Protein AF-A0A3A1UPH1-F1 (afdb_monomer)

Radius of gyration: 14.42 Å; Cα contacts (8 Å, |Δi|>4): 72; chains: 1; bounding box: 32×17×39 Å

pLDDT: mean 91.16, std 7.8, range [61.72, 97.25]

Nearest PDB structures (fold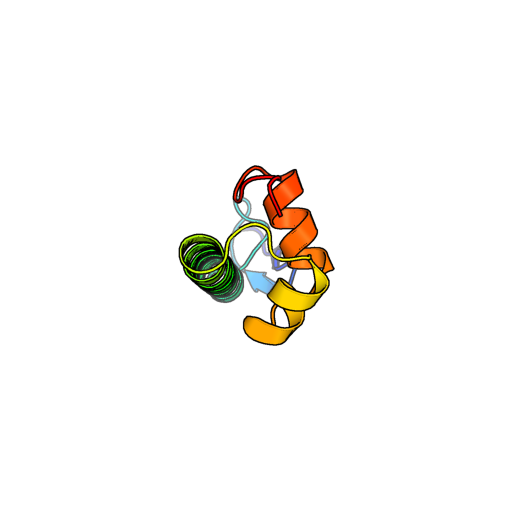seek):
  4kmf-assembly1_A-2  TM=8.400E-01  e=6.457E-01  Carassius auratus
  2l02-assembly1_B  TM=7.340E-01  e=6.457E-01  Bacteroides thetaiotaomicron
  2vt2-assembly1_B  TM=6.931E-01  e=1.037E+00  Bacillus subtilis
  2vt3-assembly1_B  TM=6.947E-01  e=1.556E+00  Bacillus subtilis
  5fmf-assembly1_V  TM=5.713E-01  e=1.187E+00  Saccharomyces cerevisiae

Foldseek 3Di:
DDWDAQPPPRHIDPDDPDNHDPVRVVVLVVLLVLLVVVCVVDFQDDLVRSCVVSVDDSVSVVVCCVVVVDDPRD

Structure (mmCIF, N/CA/C/O backbone):
data_AF-A0A3A1UPH1-F1
#
_entry.id   AF-A0A3A1UPH1-F1
#
loop_
_atom_site.group_PDB
_atom_site.id
_atom_site.type_symbol
_atom_site.label_atom_id
_atom_site.label_alt_id
_atom_site.label_comp_id
_atom_site.label_asym_id
_atom_site.label_entity_id
_atom_site.label_seq_id
_atom_site.pdbx_PDB_ins_code
_atom_site.Cartn_x
_atom_site.Cartn_y
_atom_site.Cartn_z
_atom_site.occupancy
_atom_site.B_iso_or_equiv
_atom_site.auth_seq_id
_atom_site.auth_comp_id
_atom_site.auth_asym_id
_atom_site.auth_atom_id
_atom_site.pdbx_PDB_model_num
ATOM 1 N N . MET A 1 1 ? -16.419 -1.063 26.975 1.00 65.06 1 MET A N 1
ATOM 2 C CA . MET A 1 1 ? -15.968 -1.296 25.581 1.00 65.06 1 MET A CA 1
ATOM 3 C C . MET A 1 1 ? -16.170 -0.013 24.797 1.00 65.06 1 MET A C 1
ATOM 5 O O . MET A 1 1 ? -17.177 0.641 25.017 1.00 65.06 1 MET A O 1
ATOM 9 N N . SER A 1 2 ? -15.229 0.389 23.944 1.00 80.38 2 SER A N 1
ATOM 10 C CA . SER A 1 2 ? -15.436 1.529 23.043 1.00 80.38 2 SER A CA 1
ATOM 11 C C . SER A 1 2 ? -15.490 1.048 21.610 1.00 80.38 2 SER A C 1
ATOM 13 O O . SER A 1 2 ? -14.647 0.245 21.206 1.00 80.38 2 SER A O 1
ATOM 15 N N . LEU A 1 3 ? -16.446 1.584 20.870 1.00 87.81 3 LEU A N 1
ATOM 16 C CA . LEU A 1 3 ? -16.554 1.389 19.439 1.00 87.81 3 LEU A CA 1
ATOM 17 C C . LEU A 1 3 ? -15.683 2.432 18.744 1.00 87.81 3 LEU A C 1
ATOM 19 O O . LEU A 1 3 ? -15.667 3.600 19.134 1.00 87.81 3 LEU A O 1
ATOM 23 N N . THR A 1 4 ? -14.940 1.993 17.745 1.00 90.94 4 THR A N 1
ATOM 24 C CA . THR A 1 4 ? -14.200 2.850 16.820 1.00 90.94 4 THR A CA 1
ATOM 25 C C . THR A 1 4 ? -14.551 2.411 15.403 1.00 90.94 4 THR A C 1
ATOM 27 O O . THR A 1 4 ? -15.076 1.317 15.204 1.00 90.94 4 THR A O 1
ATOM 30 N N . ASN A 1 5 ? -14.307 3.263 14.414 1.00 92.94 5 ASN A N 1
ATOM 31 C CA . ASN A 1 5 ? -14.509 2.907 13.013 1.00 92.94 5 ASN A CA 1
ATOM 32 C C . ASN A 1 5 ? -13.148 2.741 12.347 1.00 92.94 5 ASN A C 1
ATOM 34 O O . ASN A 1 5 ? -12.218 3.501 12.624 1.00 92.94 5 ASN A O 1
ATOM 38 N N . CYS A 1 6 ? -13.041 1.774 11.440 1.00 93.94 6 CYS A N 1
ATOM 39 C CA . CYS A 1 6 ? -11.859 1.617 10.613 1.00 93.94 6 CYS A CA 1
ATOM 40 C C . CYS A 1 6 ? -11.616 2.893 9.798 1.00 93.94 6 CYS A C 1
ATOM 42 O O . CYS A 1 6 ? -12.484 3.326 9.044 1.00 93.94 6 CYS A O 1
ATOM 44 N N . THR A 1 7 ? -10.412 3.455 9.875 1.00 92.31 7 THR A N 1
ATOM 45 C CA . THR A 1 7 ? -10.068 4.691 9.155 1.00 92.31 7 THR A CA 1
ATOM 46 C C . THR A 1 7 ? -9.937 4.500 7.639 1.00 92.31 7 THR A C 1
ATOM 48 O O . THR A 1 7 ? -9.928 5.486 6.911 1.00 92.31 7 THR A O 1
ATOM 51 N N . LYS A 1 8 ? -9.860 3.249 7.151 1.00 92.06 8 LYS A N 1
ATOM 52 C CA . LYS A 1 8 ? -9.795 2.903 5.718 1.00 92.06 8 LYS A CA 1
ATOM 53 C C . LYS A 1 8 ? -11.176 2.657 5.100 1.00 92.06 8 LYS A C 1
ATOM 55 O O . LYS A 1 8 ? -11.454 3.204 4.041 1.00 92.06 8 LYS A O 1
ATOM 60 N N . CYS A 1 9 ? -12.025 1.833 5.724 1.00 94.88 9 CYS A N 1
ATOM 61 C CA . CYS A 1 9 ? -13.320 1.429 5.147 1.00 94.88 9 CYS A CA 1
ATOM 62 C C . CYS A 1 9 ? -14.557 1.881 5.938 1.00 94.88 9 CYS A C 1
ATOM 64 O O . CYS A 1 9 ? -15.672 1.685 5.467 1.00 94.88 9 CYS A O 1
ATOM 66 N N . GLY A 1 10 ? -14.390 2.444 7.138 1.00 94.62 10 GLY A N 1
ATOM 67 C CA . GLY A 1 10 ? -15.495 2.878 7.998 1.00 94.62 10 GLY A CA 1
ATOM 68 C C . GLY A 1 10 ? -16.170 1.772 8.818 1.00 94.62 10 GLY A C 1
ATOM 69 O O . GLY A 1 10 ? -17.067 2.080 9.597 1.00 94.62 10 GLY A O 1
ATOM 70 N N . GLU A 1 11 ? -15.749 0.508 8.691 1.00 93.69 11 GLU A N 1
ATOM 71 C CA . GLU A 1 11 ? -16.337 -0.619 9.433 1.00 93.69 11 GLU A CA 1
ATOM 72 C C . GLU A 1 11 ? -16.202 -0.422 10.952 1.00 93.69 11 GLU A C 1
ATOM 74 O O . GLU A 1 11 ? -15.110 -0.144 11.457 1.00 93.69 11 GLU A O 1
ATOM 79 N N . MET A 1 12 ? -17.316 -0.566 11.675 1.00 92.44 12 MET A N 1
ATOM 80 C CA . MET A 1 12 ? -17.355 -0.423 13.130 1.00 92.44 12 MET A CA 1
ATOM 81 C C . MET A 1 12 ? -16.681 -1.622 13.803 1.00 92.44 12 MET A C 1
ATOM 83 O O . MET A 1 12 ? -16.950 -2.776 13.478 1.00 92.44 12 MET A O 1
ATOM 87 N N . MET A 1 13 ? -15.816 -1.346 14.773 1.00 90.69 13 MET A N 1
ATOM 88 C CA . MET A 1 13 ? -14.998 -2.334 15.464 1.00 90.69 13 MET A CA 1
ATOM 89 C C . MET A 1 13 ? -14.962 -2.096 16.975 1.00 90.69 13 MET A C 1
ATOM 91 O O . MET A 1 13 ? -14.959 -0.966 17.466 1.00 90.69 13 MET A O 1
ATOM 95 N N . VAL A 1 14 ? -14.883 -3.190 17.733 1.00 86.56 14 VAL A N 1
ATOM 96 C CA . VAL A 1 14 ? -14.757 -3.169 19.196 1.00 86.56 14 VAL A CA 1
ATOM 97 C C . VAL A 1 14 ? -13.272 -3.170 19.571 1.00 86.56 14 VAL A C 1
ATOM 99 O O . VAL A 1 14 ? -12.749 -4.156 20.083 1.00 86.56 14 VAL A O 1
ATOM 102 N N . ASN A 1 15 ? -12.535 -2.100 19.255 1.00 71.50 15 ASN A N 1
ATOM 103 C CA . ASN A 1 15 ? -11.098 -2.057 19.549 1.00 71.50 15 ASN A CA 1
ATOM 104 C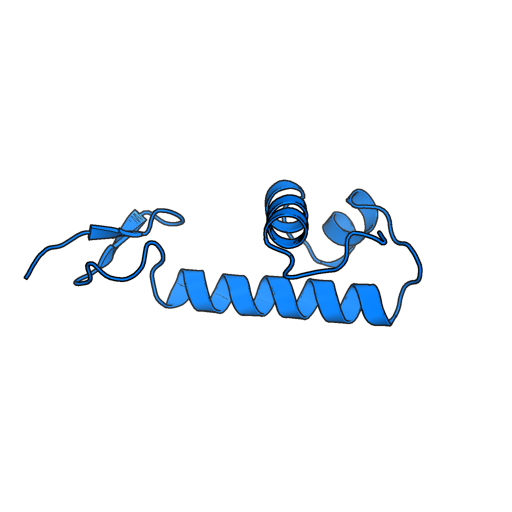 C . ASN A 1 15 ? -10.547 -0.624 19.689 1.00 71.50 15 ASN A C 1
ATOM 106 O O . ASN A 1 15 ? -10.932 0.269 18.943 1.00 71.50 15 ASN A O 1
ATOM 110 N N . ARG A 1 16 ? -9.613 -0.400 20.629 1.00 67.06 16 ARG A N 1
ATOM 111 C CA . ARG A 1 16 ? -8.839 0.860 20.749 1.00 67.06 16 ARG A CA 1
ATOM 112 C C . ARG A 1 16 ? -7.399 0.759 20.240 1.00 67.06 16 ARG A C 1
ATOM 114 O O . ARG A 1 16 ? -6.711 1.770 20.217 1.00 67.06 16 ARG A O 1
ATOM 121 N N . ARG A 1 17 ? -6.909 -0.439 19.906 1.00 79.56 17 ARG A N 1
ATOM 122 C CA . ARG A 1 17 ? -5.478 -0.669 19.633 1.00 79.56 17 ARG A CA 1
ATOM 123 C C . ARG A 1 17 ? -5.087 -0.588 18.154 1.00 79.56 17 ARG A C 1
ATOM 125 O O . ARG A 1 17 ? -3.900 -0.490 17.877 1.00 79.56 17 ARG A O 1
ATOM 132 N N . SER A 1 18 ? -6.042 -0.634 17.222 1.00 82.12 18 SER A N 1
ATOM 133 C CA . SER A 1 18 ? -5.787 -0.569 15.774 1.00 82.12 18 SER A CA 1
ATOM 134 C C . SER A 1 18 ? -6.662 0.489 15.108 1.00 82.12 18 SER A C 1
ATOM 136 O O . SER A 1 18 ? -7.801 0.695 15.518 1.00 82.12 18 SER A O 1
ATOM 138 N N . PHE A 1 19 ? -6.133 1.124 14.060 1.00 88.69 19 PHE A N 1
ATOM 139 C CA . PHE A 1 19 ? -6.869 2.049 13.191 1.00 88.69 19 PHE A CA 1
ATOM 140 C C . PHE A 1 19 ? -7.598 1.332 12.040 1.00 88.69 19 PHE A C 1
ATOM 142 O O . PHE A 1 19 ? -8.514 1.891 11.435 1.00 88.69 19 PHE A O 1
ATOM 149 N N . PHE A 1 20 ? -7.213 0.090 11.726 1.00 92.38 20 PHE A N 1
ATOM 150 C CA . PHE A 1 20 ? -7.771 -0.691 10.621 1.00 92.38 20 PHE A CA 1
ATOM 151 C C . PHE A 1 20 ? -8.480 -1.951 11.112 1.00 92.38 20 PHE A C 1
ATOM 153 O O . PHE A 1 20 ? -7.976 -2.640 12.000 1.00 92.38 20 PHE A O 1
ATOM 160 N N . CYS A 1 21 ? -9.632 -2.274 10.508 1.00 93.75 21 CYS A N 1
ATOM 161 C CA . CYS A 1 21 ? -10.299 -3.559 10.724 1.00 93.75 21 CYS A CA 1
ATOM 162 C C . CYS A 1 21 ? -9.467 -4.713 10.178 1.00 93.75 21 CYS A C 1
ATOM 164 O O . CYS A 1 21 ? -8.575 -4.515 9.355 1.00 93.75 21 CYS A O 1
ATOM 166 N N . GLU A 1 22 ? -9.777 -5.925 10.630 1.00 92.50 22 GLU A N 1
ATOM 167 C CA . GLU A 1 22 ? -9.054 -7.138 10.244 1.00 92.50 22 GLU A CA 1
ATOM 168 C C . GLU A 1 22 ? -8.999 -7.310 8.726 1.00 92.50 22 GLU A C 1
ATOM 170 O O . GLU A 1 22 ? -7.923 -7.528 8.178 1.00 92.50 22 GLU A O 1
ATOM 175 N N . LYS A 1 23 ? -10.117 -7.069 8.030 1.00 94.75 23 LYS A N 1
ATOM 176 C CA . LYS A 1 23 ? -10.183 -7.114 6.561 1.00 94.75 23 LYS A CA 1
ATOM 177 C C . LYS A 1 23 ? -9.238 -6.106 5.909 1.00 94.75 23 LYS A C 1
ATOM 179 O O . LYS A 1 23 ? -8.519 -6.443 4.975 1.00 94.75 23 LYS A O 1
ATOM 184 N N . CYS A 1 24 ? -9.220 -4.867 6.403 1.00 95.19 24 CYS A N 1
ATOM 185 C CA . CYS A 1 24 ? -8.348 -3.819 5.876 1.00 95.19 24 CYS A CA 1
ATOM 186 C C . CYS A 1 24 ? -6.868 -4.087 6.161 1.00 95.19 24 CYS A C 1
ATOM 188 O O . CYS A 1 24 ? -6.036 -3.780 5.306 1.00 95.19 24 CYS A O 1
ATOM 190 N N . MET A 1 25 ? -6.547 -4.654 7.328 1.00 93.44 25 MET A N 1
ATOM 191 C CA . MET A 1 25 ? -5.189 -5.081 7.670 1.00 93.44 25 MET A CA 1
ATOM 192 C C . MET A 1 25 ? -4.731 -6.225 6.766 1.00 93.44 25 MET A C 1
ATOM 194 O O . MET A 1 25 ? -3.624 -6.175 6.240 1.00 93.44 25 MET A O 1
ATOM 198 N N . GLU A 1 26 ? -5.579 -7.227 6.539 1.00 95.69 26 GLU A N 1
ATOM 199 C CA . GLU A 1 26 ? -5.243 -8.366 5.683 1.00 95.69 26 GLU A CA 1
ATOM 200 C C . GLU A 1 26 ? -5.084 -7.942 4.218 1.00 95.69 26 GLU A C 1
ATOM 202 O O . GLU A 1 26 ? -4.093 -8.290 3.582 1.00 95.69 26 GLU A O 1
ATOM 207 N N . ALA A 1 27 ? -5.977 -7.083 3.716 1.00 95.50 27 ALA A N 1
ATOM 208 C CA . ALA A 1 27 ? -5.848 -6.497 2.383 1.00 95.50 27 ALA A CA 1
ATOM 209 C C . ALA A 1 27 ? -4.540 -5.704 2.226 1.00 95.50 27 ALA A C 1
ATOM 211 O O . ALA A 1 27 ? -3.875 -5.802 1.202 1.00 95.50 27 ALA A O 1
ATOM 212 N N . GLN A 1 28 ? -4.129 -4.949 3.253 1.00 95.12 28 GLN A N 1
ATOM 213 C CA . GLN A 1 28 ? -2.853 -4.232 3.218 1.00 95.12 28 GLN A CA 1
ATOM 214 C C . GLN A 1 28 ? -1.656 -5.195 3.156 1.00 95.12 28 GLN A C 1
ATOM 216 O O . GLN A 1 28 ? -0.691 -4.917 2.447 1.00 95.12 28 GLN A O 1
ATOM 221 N N . LYS A 1 29 ? -1.700 -6.328 3.871 1.00 95.69 29 LYS A N 1
ATOM 222 C CA . LYS A 1 29 ? -0.645 -7.350 3.785 1.00 95.69 29 LYS A CA 1
ATOM 223 C C . LYS A 1 29 ? -0.559 -7.953 2.384 1.00 95.69 29 LYS A C 1
ATOM 225 O O . LYS A 1 29 ? 0.555 -8.116 1.887 1.00 95.69 29 LYS A O 1
ATOM 230 N N . ASP A 1 30 ? -1.699 -8.252 1.760 1.00 97.25 30 ASP A N 1
ATOM 231 C CA . ASP A 1 30 ? -1.744 -8.757 0.383 1.00 97.25 30 ASP A CA 1
ATOM 232 C C . ASP A 1 30 ? -1.170 -7.732 -0.604 1.00 97.25 30 ASP A C 1
ATOM 234 O O . ASP A 1 30 ? -0.268 -8.058 -1.377 1.00 97.25 30 ASP A O 1
ATOM 238 N N . ASP A 1 31 ? -1.578 -6.463 -0.491 1.00 97.12 31 ASP A N 1
ATOM 239 C CA . ASP A 1 31 ? -1.040 -5.367 -1.301 1.00 97.12 31 ASP A CA 1
ATOM 240 C C . ASP A 1 31 ? 0.497 -5.306 -1.190 1.00 97.12 31 ASP A C 1
ATOM 242 O O . ASP A 1 31 ? 1.219 -5.326 -2.191 1.00 97.12 31 ASP A O 1
ATOM 246 N N . ILE A 1 32 ? 1.024 -5.302 0.039 1.00 96.31 32 ILE A N 1
ATOM 247 C CA . ILE A 1 32 ? 2.471 -5.281 0.301 1.00 96.31 32 ILE A CA 1
ATOM 248 C C . ILE A 1 32 ? 3.159 -6.503 -0.313 1.00 96.31 32 ILE A C 1
ATOM 250 O O . ILE A 1 32 ? 4.237 -6.372 -0.903 1.00 96.31 32 ILE A O 1
ATOM 254 N N . TYR A 1 33 ? 2.568 -7.689 -0.165 1.00 96.38 33 TYR A N 1
ATOM 255 C CA . TYR A 1 33 ? 3.111 -8.918 -0.730 1.00 96.38 33 TYR A CA 1
ATOM 256 C C . TYR A 1 33 ? 3.211 -8.818 -2.254 1.00 96.38 33 TYR A C 1
ATOM 258 O O . TYR A 1 33 ? 4.287 -9.059 -2.807 1.00 96.38 33 TYR A O 1
ATOM 266 N N . ARG A 1 34 ? 2.143 -8.381 -2.928 1.00 96.56 34 ARG A N 1
ATOM 267 C CA . ARG A 1 34 ? 2.100 -8.227 -4.389 1.00 96.56 34 ARG A CA 1
ATOM 268 C C . ARG A 1 34 ? 3.129 -7.220 -4.891 1.00 96.56 34 ARG A C 1
ATOM 270 O O . ARG A 1 34 ? 3.854 -7.535 -5.836 1.00 96.56 34 ARG A O 1
ATOM 277 N N . VAL A 1 35 ? 3.276 -6.068 -4.226 1.00 95.75 35 VA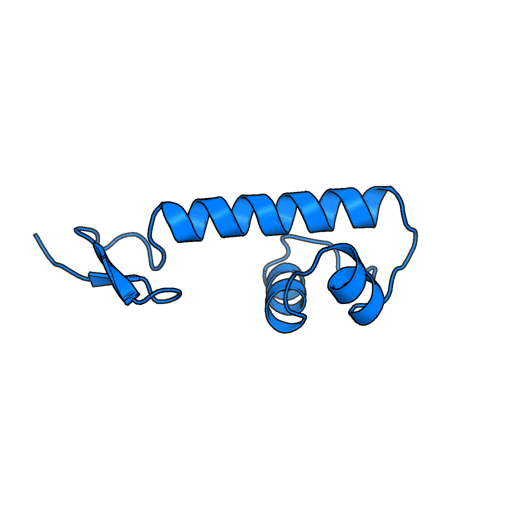L A N 1
ATOM 278 C CA . VAL A 1 35 ? 4.347 -5.110 -4.558 1.00 95.75 35 VAL A CA 1
ATOM 279 C C . VAL A 1 35 ? 5.715 -5.766 -4.401 1.00 95.75 35 VAL A C 1
ATOM 281 O O . VAL A 1 35 ? 6.514 -5.734 -5.330 1.00 95.75 35 VAL A O 1
ATOM 284 N N . LYS A 1 36 ? 5.996 -6.420 -3.268 1.00 94.06 36 LYS A N 1
ATOM 285 C CA . LYS A 1 36 ? 7.300 -7.063 -3.034 1.00 94.06 36 LYS A CA 1
ATOM 286 C C . LYS A 1 36 ? 7.623 -8.137 -4.071 1.00 94.06 36 LYS A C 1
ATOM 288 O O . LYS A 1 36 ? 8.773 -8.220 -4.490 1.00 94.06 36 LYS A O 1
ATOM 293 N N . GLN A 1 37 ? 6.652 -8.950 -4.489 1.00 94.62 37 GLN A N 1
ATOM 294 C CA . GLN A 1 37 ? 6.874 -9.951 -5.540 1.00 94.62 37 GLN A CA 1
ATOM 295 C C . GLN A 1 37 ? 7.196 -9.302 -6.889 1.00 94.62 37 GLN A C 1
ATOM 297 O O . GLN A 1 37 ? 8.114 -9.742 -7.583 1.00 94.62 37 GLN A O 1
ATOM 302 N N . TYR A 1 38 ? 6.501 -8.216 -7.228 1.00 94.75 38 TYR A N 1
ATOM 303 C CA . TYR A 1 38 ? 6.783 -7.462 -8.444 1.00 94.75 38 TYR A CA 1
ATOM 304 C C . TYR A 1 38 ? 8.196 -6.851 -8.425 1.00 94.75 38 TYR A C 1
ATOM 306 O O . TYR A 1 38 ? 8.962 -7.044 -9.366 1.00 94.75 38 TYR A O 1
ATOM 314 N N . LEU A 1 39 ? 8.597 -6.223 -7.313 1.00 92.31 39 LEU A N 1
ATOM 315 C CA . LEU A 1 39 ? 9.930 -5.621 -7.156 1.00 92.31 39 LEU A CA 1
ATOM 316 C C . LEU A 1 39 ? 11.081 -6.639 -7.154 1.00 92.31 39 LEU A C 1
ATOM 318 O O . LEU A 1 39 ? 12.206 -6.293 -7.495 1.00 92.31 39 LEU 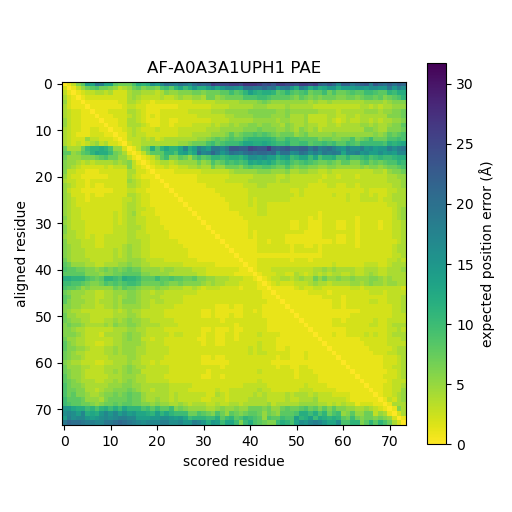A O 1
ATOM 322 N N . LYS A 1 40 ? 10.832 -7.898 -6.773 1.00 92.31 40 LYS A N 1
ATOM 323 C CA . LYS A 1 40 ? 11.852 -8.962 -6.837 1.00 92.31 40 LYS A CA 1
ATOM 324 C C . LYS A 1 40 ? 12.184 -9.389 -8.264 1.00 92.31 40 LYS A C 1
ATOM 326 O O . LYS A 1 40 ? 13.284 -9.868 -8.510 1.00 92.31 40 LYS A O 1
ATOM 331 N N . THR A 1 41 ? 11.219 -9.275 -9.171 1.00 92.62 41 THR A N 1
ATOM 332 C CA . THR A 1 41 ? 11.323 -9.768 -10.552 1.00 92.62 41 THR A CA 1
ATOM 333 C C . THR A 1 41 ? 11.631 -8.658 -11.554 1.00 92.62 41 THR A C 1
ATOM 335 O O . THR A 1 41 ? 12.028 -8.952 -12.677 1.00 92.62 41 THR A O 1
ATOM 338 N N . HIS A 1 42 ? 11.503 -7.393 -11.144 1.00 91.62 42 HIS A N 1
ATOM 339 C CA . HIS A 1 42 ? 11.712 -6.223 -11.990 1.00 91.62 42 HIS A CA 1
ATOM 340 C C . HIS A 1 42 ? 12.697 -5.270 -11.318 1.00 91.62 42 HIS A C 1
ATOM 342 O O . HIS A 1 42 ? 12.455 -4.782 -10.214 1.00 91.62 42 HIS A O 1
ATOM 348 N N . ALA A 1 43 ? 13.816 -4.999 -11.985 1.00 88.56 43 ALA A N 1
ATOM 349 C CA . ALA A 1 43 ? 14.813 -4.067 -11.483 1.00 88.56 43 ALA A CA 1
ATOM 350 C C . ALA A 1 43 ? 14.381 -2.622 -11.763 1.00 88.56 43 ALA A C 1
ATOM 352 O O . ALA A 1 43 ? 14.151 -2.268 -12.916 1.00 88.56 43 ALA A O 1
ATOM 353 N N . ARG A 1 44 ? 14.340 -1.795 -10.712 1.00 87.75 44 ARG A N 1
ATOM 354 C CA . ARG A 1 44 ? 14.057 -0.349 -10.780 1.00 87.75 44 ARG A CA 1
ATOM 355 C C . ARG A 1 44 ? 12.768 0.027 -11.547 1.00 87.75 44 ARG A C 1
ATOM 357 O O . ARG A 1 44 ? 12.837 0.778 -12.524 1.00 87.75 44 ARG A O 1
ATOM 364 N N . PRO A 1 45 ? 11.601 -0.530 -11.172 1.00 93.62 45 PRO A N 1
ATOM 365 C CA . PRO A 1 45 ? 10.347 -0.145 -11.794 1.00 93.62 45 PRO A CA 1
ATOM 366 C C . PRO A 1 45 ? 9.868 1.204 -11.257 1.00 93.62 45 PRO A C 1
ATOM 368 O O . PRO A 1 45 ? 9.846 1.453 -10.055 1.00 93.62 45 PRO A O 1
ATOM 371 N N . THR A 1 46 ? 9.339 2.042 -12.136 1.00 94.06 46 THR A N 1
ATOM 372 C CA . THR A 1 46 ? 8.699 3.301 -11.753 1.00 94.06 46 THR A CA 1
ATOM 373 C C . THR A 1 46 ? 7.427 3.068 -10.927 1.00 94.06 46 THR A C 1
ATOM 375 O O . THR A 1 46 ? 6.743 2.050 -11.057 1.00 94.06 46 THR A O 1
ATOM 378 N N . LEU A 1 47 ? 7.024 4.063 -10.124 1.00 93.75 47 LEU A N 1
ATOM 379 C CA . LEU A 1 47 ? 5.754 4.029 -9.375 1.00 93.75 47 LEU A CA 1
ATOM 380 C C . LEU A 1 47 ? 4.542 3.713 -10.265 1.00 93.75 47 LEU A C 1
ATOM 382 O O . LEU A 1 47 ? 3.621 3.015 -9.840 1.00 93.75 47 LEU A O 1
ATOM 386 N N . LEU A 1 48 ? 4.542 4.231 -11.496 1.00 95.06 48 LEU A N 1
ATOM 387 C CA . LEU A 1 48 ? 3.455 4.031 -12.447 1.00 95.06 48 LEU A CA 1
ATOM 388 C C . LEU A 1 48 ? 3.402 2.587 -12.956 1.00 95.06 48 LEU A C 1
ATOM 390 O O . LEU A 1 48 ? 2.312 2.040 -13.105 1.00 95.06 48 LEU A O 1
ATOM 394 N N . GLU A 1 49 ? 4.553 1.956 -13.192 1.00 95.81 49 GLU A N 1
ATOM 395 C CA . GLU A 1 49 ? 4.626 0.542 -13.575 1.00 95.81 49 GLU A CA 1
ATOM 396 C C . GLU A 1 49 ? 4.155 -0.360 -12.439 1.00 95.81 49 GLU A C 1
ATOM 398 O O . GLU A 1 49 ? 3.319 -1.232 -12.666 1.00 95.81 49 GLU A O 1
ATOM 403 N N . VAL A 1 50 ? 4.604 -0.104 -11.204 1.00 95.88 50 VAL A N 1
ATOM 404 C CA . VAL A 1 50 ? 4.139 -0.860 -10.030 1.00 95.88 50 VAL A CA 1
ATOM 405 C C . VAL A 1 50 ? 2.622 -0.742 -9.890 1.00 95.88 50 VAL A C 1
ATOM 407 O O . VAL A 1 50 ? 1.946 -1.758 -9.738 1.00 95.88 50 VAL A O 1
ATOM 410 N N . HIS A 1 51 ? 2.066 0.469 -9.997 1.00 96.56 51 HIS A N 1
ATOM 411 C CA . HIS A 1 51 ? 0.618 0.685 -9.966 1.00 96.56 51 HIS A CA 1
ATOM 412 C C . HIS A 1 51 ? -0.109 -0.100 -11.063 1.00 96.56 51 HIS A C 1
ATOM 414 O O . HIS A 1 51 ? -1.048 -0.834 -10.766 1.00 96.56 51 HIS A O 1
ATOM 420 N N . ARG A 1 52 ? 0.341 0.011 -12.319 1.00 97.06 52 ARG A N 1
ATOM 421 C CA . ARG A 1 52 ? -0.291 -0.668 -13.462 1.00 97.06 52 ARG A CA 1
ATOM 422 C C . ARG A 1 52 ? -0.265 -2.188 -13.326 1.00 97.06 52 ARG A C 1
ATOM 424 O O . ARG A 1 52 ? -1.254 -2.832 -13.650 1.00 97.06 52 ARG A O 1
ATOM 431 N N . MET A 1 53 ? 0.840 -2.749 -12.841 1.00 96.88 53 MET A N 1
ATOM 432 C CA . MET A 1 53 ? 1.027 -4.201 -12.773 1.00 96.88 53 MET A CA 1
ATOM 433 C C . MET A 1 53 ? 0.387 -4.830 -11.536 1.00 96.88 53 MET A C 1
ATOM 435 O O . MET A 1 53 ? -0.102 -5.956 -11.592 1.00 96.88 53 MET A O 1
ATOM 439 N N . THR A 1 54 ? 0.373 -4.119 -10.408 1.00 96.06 54 THR A N 1
ATOM 440 C CA . THR A 1 54 ? -0.198 -4.645 -9.156 1.00 96.06 54 THR A CA 1
ATOM 441 C C . THR A 1 54 ? -1.661 -4.254 -8.952 1.00 96.06 54 THR A C 1
ATOM 443 O O . THR A 1 54 ? -2.363 -4.923 -8.196 1.00 96.06 54 THR A O 1
ATOM 446 N N . GLY A 1 55 ? -2.130 -3.193 -9.616 1.00 97.06 55 GLY A N 1
ATOM 447 C CA . GLY A 1 55 ? -3.444 -2.584 -9.395 1.00 97.06 55 GLY A CA 1
ATOM 448 C C . GLY A 1 55 ? -3.528 -1.736 -8.121 1.00 97.06 55 GLY A C 1
ATOM 449 O O . GLY A 1 55 ? -4.583 -1.184 -7.816 1.00 97.06 55 GLY A O 1
ATOM 450 N N . ILE A 1 56 ? -2.432 -1.608 -7.37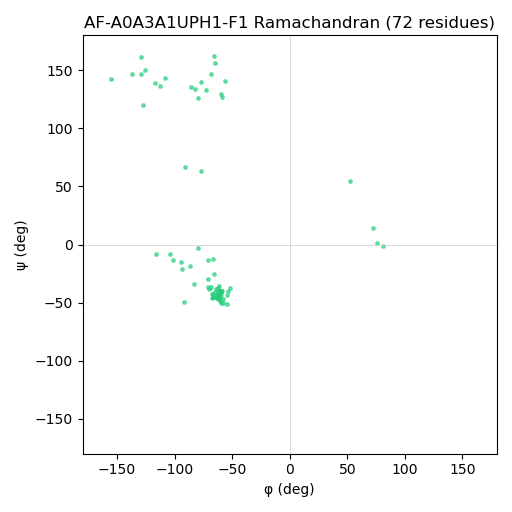0 1.00 96.94 56 ILE A N 1
ATOM 451 C CA . ILE A 1 56 ? -2.415 -0.928 -6.074 1.00 96.94 56 ILE A CA 1
ATOM 452 C C . ILE A 1 56 ? -2.304 0.584 -6.298 1.00 96.94 56 ILE A C 1
ATOM 454 O O . ILE A 1 56 ? -1.471 1.014 -7.101 1.00 96.94 56 ILE A O 1
ATOM 458 N N . PRO A 1 57 ? -3.101 1.424 -5.611 1.00 96.75 57 PRO A N 1
ATOM 459 C CA . PRO A 1 57 ? -3.040 2.872 -5.777 1.00 96.75 57 PRO A CA 1
ATOM 460 C C . PRO A 1 57 ? -1.640 3.440 -5.519 1.00 96.75 57 PRO A C 1
ATOM 462 O O . PRO A 1 57 ? -0.974 3.066 -4.552 1.00 96.75 57 PRO A O 1
ATOM 465 N N . ILE A 1 58 ? -1.224 4.417 -6.331 1.00 95.81 58 ILE A N 1
ATOM 466 C CA . ILE A 1 58 ? 0.086 5.082 -6.193 1.00 95.81 58 ILE A CA 1
ATOM 467 C C . ILE A 1 58 ? 0.284 5.632 -4.774 1.00 95.81 58 ILE A C 1
ATOM 469 O O . ILE A 1 58 ? 1.363 5.481 -4.209 1.00 95.81 58 ILE A O 1
ATOM 473 N N . GLN A 1 59 ? -0.761 6.205 -4.171 1.00 94.94 59 GLN A N 1
ATOM 474 C CA . GLN A 1 59 ? -0.710 6.723 -2.800 1.00 94.94 59 GLN A CA 1
ATOM 475 C C . GLN A 1 59 ? -0.378 5.631 -1.773 1.00 94.94 59 GLN A C 1
ATOM 477 O O . GLN A 1 59 ? 0.412 5.866 -0.862 1.00 94.94 59 GLN A O 1
ATOM 482 N N . SER A 1 60 ? -0.928 4.425 -1.934 1.00 95.12 60 SER A N 1
ATOM 483 C CA . SER A 1 60 ? -0.623 3.285 -1.064 1.00 95.12 60 SER A CA 1
ATOM 484 C C . SER A 1 60 ? 0.821 2.820 -1.246 1.00 95.12 60 SER A C 1
ATOM 486 O O . SER A 1 60 ? 1.519 2.606 -0.261 1.00 95.12 60 SER A O 1
ATOM 488 N N . ILE A 1 61 ? 1.310 2.753 -2.489 1.00 95.75 61 ILE A N 1
ATOM 489 C CA . ILE A 1 61 ? 2.708 2.397 -2.782 1.00 95.75 61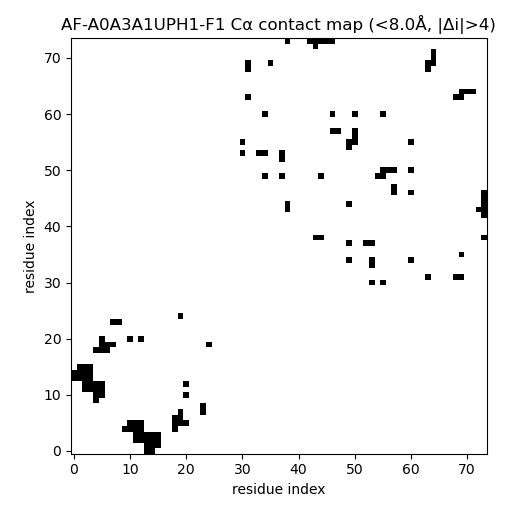 ILE A CA 1
ATOM 490 C C . ILE A 1 61 ? 3.665 3.433 -2.168 1.00 95.75 61 ILE A C 1
ATOM 492 O O . ILE A 1 61 ? 4.636 3.071 -1.508 1.00 95.75 61 ILE A O 1
ATOM 496 N N . GLN A 1 62 ? 3.368 4.727 -2.321 1.00 94.81 62 GLN A N 1
ATOM 497 C CA . GLN A 1 62 ? 4.130 5.812 -1.697 1.00 94.81 62 GLN A CA 1
ATOM 498 C C . GLN A 1 62 ? 4.131 5.711 -0.169 1.00 94.81 62 GLN A C 1
ATOM 500 O O . GLN A 1 62 ? 5.176 5.911 0.454 1.00 94.81 62 GLN A O 1
ATOM 505 N N . GLN A 1 63 ? 2.991 5.367 0.433 1.00 93.94 63 GLN A N 1
ATOM 506 C CA . GLN A 1 63 ? 2.889 5.148 1.872 1.00 93.94 63 GLN A CA 1
ATOM 507 C C . GLN A 1 63 ? 3.770 3.974 2.318 1.00 93.94 63 GLN A C 1
ATOM 509 O O . GLN A 1 63 ? 4.512 4.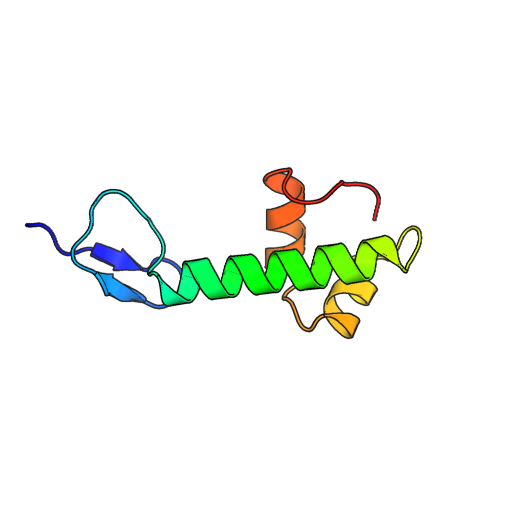119 3.285 1.00 93.94 63 GLN A O 1
ATOM 514 N N . PHE A 1 64 ? 3.790 2.860 1.579 1.00 94.62 64 PHE A N 1
ATOM 515 C CA . PHE A 1 64 ? 4.660 1.720 1.892 1.00 94.62 64 PHE A CA 1
ATOM 516 C C . PHE A 1 64 ? 6.151 2.083 1.846 1.00 94.62 64 PHE A C 1
ATOM 518 O O . PHE A 1 64 ? 6.924 1.591 2.667 1.00 94.62 64 PHE A O 1
ATOM 525 N N . ILE A 1 65 ? 6.563 2.961 0.923 1.00 93.69 65 ILE A N 1
ATOM 526 C CA . ILE A 1 65 ? 7.939 3.488 0.877 1.00 93.69 65 ILE A CA 1
ATOM 527 C C . ILE A 1 65 ? 8.207 4.375 2.096 1.00 93.69 65 ILE A C 1
ATOM 529 O O . ILE A 1 65 ? 9.249 4.251 2.736 1.00 93.69 65 ILE A O 1
ATOM 533 N N . LYS A 1 66 ? 7.270 5.272 2.427 1.00 93.75 66 LYS A N 1
ATOM 534 C CA . LYS A 1 66 ? 7.387 6.201 3.561 1.00 93.75 66 LYS A CA 1
ATOM 535 C C . LYS A 1 66 ? 7.479 5.469 4.902 1.00 93.75 66 LYS A C 1
ATOM 537 O O . LYS A 1 66 ? 8.230 5.896 5.771 1.00 93.75 66 LYS A O 1
ATOM 542 N N . GLU A 1 67 ? 6.741 4.374 5.052 1.00 92.88 67 GLU A N 1
ATOM 543 C CA . GLU A 1 67 ? 6.740 3.513 6.240 1.00 92.88 67 GLU A CA 1
ATOM 544 C C . GLU A 1 67 ? 7.936 2.542 6.283 1.00 92.88 67 GLU A C 1
ATOM 546 O O . GLU A 1 67 ? 8.094 1.805 7.252 1.00 92.88 67 GLU A O 1
ATOM 551 N N . GLY A 1 68 ? 8.792 2.524 5.251 1.00 93.19 68 GLY A N 1
ATOM 552 C CA . GLY A 1 68 ? 9.957 1.635 5.177 1.00 93.19 68 GLY A CA 1
ATOM 553 C C . GLY A 1 68 ? 9.610 0.162 4.929 1.00 93.19 68 GLY A C 1
ATOM 554 O O . GLY A 1 68 ? 10.461 -0.711 5.085 1.00 93.19 68 GLY A O 1
ATOM 555 N N . ILE A 1 69 ? 8.371 -0.133 4.528 1.00 92.69 69 ILE A N 1
ATOM 556 C CA . ILE A 1 69 ? 7.885 -1.494 4.259 1.00 92.69 69 ILE A CA 1
ATOM 557 C C . ILE A 1 69 ? 8.513 -2.057 2.977 1.00 92.69 69 ILE A C 1
ATOM 559 O O . ILE A 1 69 ? 8.797 -3.261 2.897 1.00 92.69 69 ILE A O 1
ATOM 563 N N . ILE A 1 70 ? 8.708 -1.191 1.978 1.00 90.44 70 ILE A N 1
ATOM 564 C CA . ILE A 1 70 ? 9.400 -1.475 0.717 1.00 90.44 70 ILE A CA 1
ATOM 565 C C . ILE A 1 70 ? 10.526 -0.459 0.495 1.00 90.44 70 ILE A C 1
ATOM 567 O O . ILE A 1 70 ? 10.448 0.684 0.945 1.00 90.44 70 ILE A O 1
ATOM 571 N N . SER A 1 71 ? 11.590 -0.878 -0.188 1.00 82.81 71 SER A N 1
ATOM 572 C CA . SER A 1 71 ? 12.768 -0.040 -0.425 1.00 82.81 71 SER A CA 1
ATOM 573 C C . SER A 1 71 ? 12.464 1.122 -1.377 1.00 82.81 71 SER A C 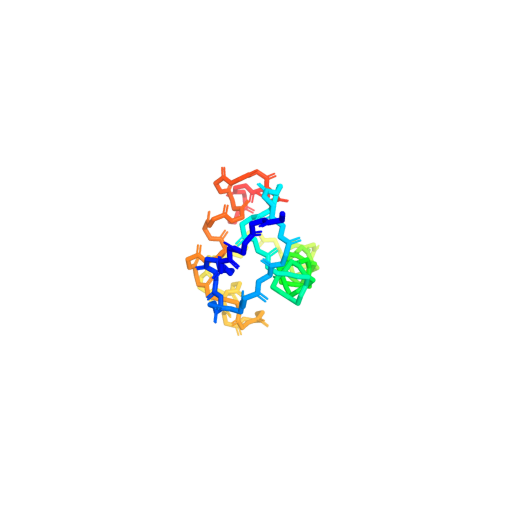1
ATOM 575 O O . SER A 1 71 ? 11.702 0.975 -2.327 1.00 82.81 71 SER A O 1
ATOM 577 N N . ARG A 1 72 ? 13.126 2.270 -1.163 1.00 76.62 72 ARG A N 1
ATOM 578 C CA . ARG A 1 72 ? 13.013 3.469 -2.020 1.00 76.62 72 ARG A CA 1
ATOM 579 C C . ARG A 1 72 ? 13.585 3.274 -3.433 1.00 76.62 72 ARG A C 1
ATOM 581 O O . ARG A 1 72 ? 13.346 4.116 -4.288 1.00 76.62 72 ARG A O 1
ATOM 588 N N . HIS A 1 73 ? 14.327 2.194 -3.678 1.00 68.69 73 HIS A N 1
ATOM 589 C CA . HIS A 1 73 ? 14.887 1.854 -4.989 1.00 68.69 73 HIS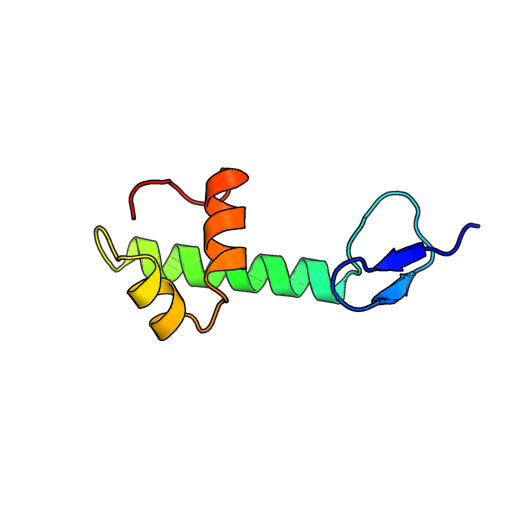 A CA 1
ATOM 590 C C . HIS A 1 73 ? 13.816 1.266 -5.920 1.00 68.69 73 HIS A C 1
ATOM 592 O O . HIS A 1 73 ? 13.875 0.097 -6.300 1.00 68.69 73 HIS A O 1
ATOM 598 N N . LEU A 1 74 ? 12.821 2.097 -6.217 1.00 61.72 74 LEU A N 1
ATOM 599 C CA . LEU A 1 74 ? 12.051 2.058 -7.451 1.00 61.72 74 LEU A CA 1
ATOM 600 C C . LEU A 1 74 ? 12.876 2.709 -8.561 1.00 61.72 74 LEU A C 1
ATOM 602 O O . LEU A 1 74 ? 13.595 3.690 -8.256 1.00 61.72 74 LEU A O 1
#

Sequence (74 aa):
MSLTNCTKCGEMMVNRRSFFCEKCMEAQKDDIYRVKQYLKTHARPTLLEVHRMTGIPIQSIQQFIKEGIISRHL

Solvent-accessible surface area (backbone atoms only — not comparable to full-atom values): 4474 Å² total; per-residue (Å²): 138,56,79,38,54,15,78,84,82,58,53,77,40,88,44,90,89,62,61,54,43,70,69,58,50,51,52,49,52,50,54,51,48,50,50,52,57,51,56,74,78,38,85,62,48,49,69,67,53,50,23,70,73,64,69,48,55,60,69,58,56,52,48,34,38,75,72,63,76,42,76,80,78,71

Secondary structure (DSSP, 8-state):
---EE-TTT--EES-SS-SS-HHHHHHHHHHHHHHHHHHHHSSS--HHHHHHHH---HHHHHHHHHTTSS-S--

Mean predicted aligned error: 4.25 Å

Organism: NCBI:txid393251